Protein AF-A0A8X8B718-F1 (afdb_monomer_lite)

Foldseek 3Di:
DPVVVVLVVLLVVLLVVLVVVQVVCCVPVVDHDDSVNSSVVSNVVSVVVVVVVVVVVVCVVVVVVCVPPDPPVPPPCPVVVVPPDPPPPDPPPDPDD

Structure (mmCIF, N/CA/C/O backbone):
data_AF-A0A8X8B718-F1
#
_entry.id   AF-A0A8X8B718-F1
#
loop_
_atom_site.group_PDB
_atom_site.id
_atom_site.type_symbol
_atom_site.label_atom_id
_atom_site.label_alt_id
_atom_site.label_comp_id
_atom_site.label_asym_id
_atom_site.label_entity_id
_atom_site.label_seq_id
_atom_site.pdbx_PDB_ins_code
_atom_site.Cartn_x
_atom_site.Cartn_y
_atom_site.Cartn_z
_atom_site.occupancy
_atom_site.B_iso_or_equiv
_atom_site.auth_seq_id
_atom_site.auth_comp_id
_atom_site.auth_asym_id
_atom_site.auth_atom_id
_atom_site.pdbx_PDB_model_num
ATOM 1 N N . MET A 1 1 ? -5.944 5.083 -22.774 1.00 52.72 1 MET A N 1
ATOM 2 C CA . MET A 1 1 ? -6.541 4.881 -21.431 1.00 52.72 1 MET A CA 1
ATOM 3 C C . MET A 1 1 ? -6.173 3.528 -20.791 1.00 52.72 1 MET A C 1
ATOM 5 O O . MET A 1 1 ? -6.874 3.096 -19.892 1.00 52.72 1 MET A O 1
ATOM 9 N N . ILE A 1 2 ? -5.072 2.868 -21.181 1.00 57.78 2 ILE A N 1
ATOM 10 C CA . ILE A 1 2 ? -4.740 1.514 -20.681 1.00 57.78 2 ILE A CA 1
ATOM 11 C C . ILE A 1 2 ? -3.990 1.562 -19.333 1.00 57.78 2 ILE A C 1
ATOM 13 O O . ILE A 1 2 ? -4.351 0.844 -18.413 1.00 57.78 2 ILE A O 1
ATOM 17 N N . GLY A 1 3 ? -3.074 2.517 -19.128 1.00 62.44 3 GLY A N 1
ATOM 18 C CA . GLY A 1 3 ? -2.261 2.561 -17.901 1.00 62.44 3 GLY A CA 1
ATOM 19 C C . GLY A 1 3 ? -2.984 2.957 -16.602 1.00 62.44 3 GLY A C 1
ATOM 20 O O . GLY A 1 3 ? -2.445 2.745 -15.523 1.00 62.44 3 GLY A O 1
ATOM 21 N N . ALA A 1 4 ? -4.188 3.536 -16.647 1.00 65.12 4 ALA A N 1
ATOM 22 C CA . ALA A 1 4 ? -4.898 3.929 -15.420 1.00 65.12 4 ALA A CA 1
ATOM 23 C C . ALA A 1 4 ? -5.454 2.716 -14.651 1.00 65.12 4 ALA A C 1
ATOM 25 O O . ALA A 1 4 ? -5.488 2.725 -13.421 1.00 65.12 4 ALA A O 1
ATOM 26 N N . VAL A 1 5 ? -5.856 1.668 -15.375 1.00 73.19 5 VAL A N 1
ATOM 27 C CA . VAL A 1 5 ? -6.482 0.470 -14.802 1.00 73.19 5 VAL A CA 1
ATOM 28 C C . VAL A 1 5 ? -5.433 -0.404 -14.116 1.00 73.19 5 VAL A C 1
ATOM 30 O O . VAL A 1 5 ? -5.642 -0.840 -12.988 1.00 73.19 5 VAL A O 1
ATOM 33 N N . ASP A 1 6 ? -4.257 -0.549 -14.730 1.00 76.31 6 ASP A N 1
ATOM 34 C CA . ASP A 1 6 ? -3.137 -1.323 -14.179 1.00 76.31 6 ASP A CA 1
ATOM 35 C C . ASP A 1 6 ? -2.651 -0.756 -12.836 1.00 76.31 6 ASP A C 1
ATOM 37 O O . ASP A 1 6 ? -2.392 -1.494 -11.887 1.00 76.31 6 ASP A O 1
ATOM 41 N N . ASN A 1 7 ? -2.621 0.574 -12.716 1.00 79.44 7 ASN A N 1
ATOM 42 C CA . ASN A 1 7 ? -2.265 1.264 -11.475 1.00 79.44 7 ASN A CA 1
ATOM 43 C C . ASN A 1 7 ? -3.290 1.045 -10.347 1.00 79.44 7 ASN A C 1
ATOM 45 O O . ASN A 1 7 ? -2.934 1.072 -9.170 1.00 79.44 7 ASN A O 1
ATOM 49 N N . ILE A 1 8 ? -4.569 0.862 -10.681 1.00 82.62 8 ILE A N 1
ATOM 50 C CA . ILE A 1 8 ? -5.612 0.541 -9.697 1.00 82.62 8 ILE A CA 1
ATOM 51 C C . ILE A 1 8 ? -5.492 -0.920 -9.266 1.00 82.62 8 ILE A C 1
ATOM 53 O O . ILE A 1 8 ? -5.558 -1.212 -8.071 1.00 82.62 8 ILE A O 1
ATOM 57 N N . LEU A 1 9 ? -5.260 -1.826 -10.217 1.00 87.56 9 LEU A N 1
ATOM 58 C CA . LEU A 1 9 ? -5.074 -3.248 -9.935 1.00 87.56 9 LEU A CA 1
ATOM 59 C C . LEU A 1 9 ? -3.848 -3.494 -9.046 1.00 87.56 9 LEU A C 1
ATOM 61 O O . LEU A 1 9 ? -3.939 -4.277 -8.104 1.00 87.56 9 LEU A O 1
ATOM 65 N N . ALA A 1 10 ? -2.747 -2.770 -9.266 1.00 86.88 10 ALA A N 1
ATOM 66 C CA . ALA A 1 10 ? -1.555 -2.844 -8.419 1.00 86.88 10 ALA A CA 1
ATOM 67 C C . ALA A 1 10 ? -1.813 -2.388 -6.969 1.00 86.88 10 ALA A C 1
ATOM 69 O O . ALA A 1 10 ? -1.235 -2.936 -6.032 1.00 86.88 10 ALA A O 1
ATOM 70 N N . ARG A 1 11 ? -2.714 -1.417 -6.763 1.00 89.88 11 ARG A N 1
ATOM 71 C CA . ARG A 1 11 ? -3.048 -0.865 -5.436 1.00 89.88 11 ARG A CA 1
ATOM 72 C C . ARG A 1 11 ? -4.113 -1.652 -4.689 1.00 89.88 11 ARG A C 1
ATOM 74 O O . ARG A 1 11 ? -4.170 -1.581 -3.463 1.00 89.88 11 ARG A O 1
ATOM 81 N N . PHE A 1 12 ? -4.952 -2.402 -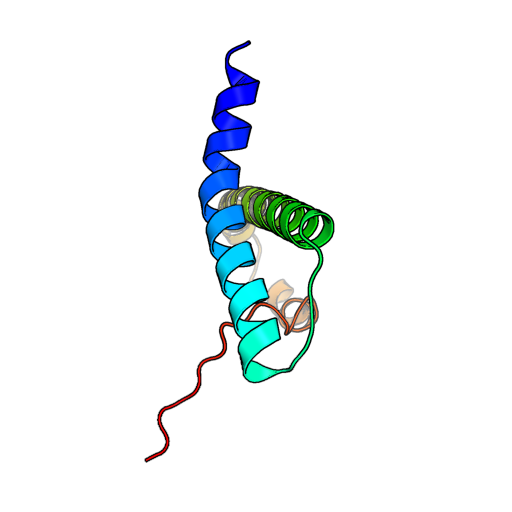5.397 1.00 90.44 12 PHE A N 1
ATOM 82 C CA . PHE A 1 12 ? -6.069 -3.130 -4.800 1.00 90.44 12 PHE A CA 1
ATOM 83 C C . PHE A 1 12 ? -5.654 -4.050 -3.629 1.00 90.44 12 PHE A C 1
ATOM 85 O O . PHE A 1 12 ? -6.273 -3.944 -2.565 1.00 90.44 12 PHE A O 1
ATOM 92 N N . PRO A 1 13 ? -4.582 -4.868 -3.726 1.00 92.31 13 PRO A N 1
ATOM 93 C CA . PRO A 1 13 ? -4.130 -5.694 -2.604 1.00 92.31 13 PRO A CA 1
ATOM 94 C C . PRO A 1 13 ? -3.740 -4.871 -1.368 1.00 92.31 13 PRO A C 1
ATOM 96 O O . PRO A 1 13 ? -4.086 -5.230 -0.241 1.00 92.31 13 PRO A O 1
ATOM 99 N N . TRP A 1 14 ? -3.075 -3.730 -1.572 1.00 91.81 14 TRP A N 1
ATOM 100 C CA . TRP A 1 14 ? -2.671 -2.824 -0.496 1.00 91.81 14 TRP A CA 1
ATOM 101 C C . TRP A 1 14 ? -3.879 -2.197 0.195 1.00 91.81 14 TRP A C 1
ATOM 103 O O . TRP A 1 14 ? -3.919 -2.134 1.421 1.00 91.81 14 TRP A O 1
ATOM 113 N N . ILE A 1 15 ? -4.897 -1.791 -0.565 1.00 92.62 15 ILE A N 1
ATOM 114 C CA . ILE A 1 15 ? -6.134 -1.234 -0.007 1.00 92.62 15 ILE A CA 1
ATOM 115 C C . ILE A 1 15 ? -6.828 -2.272 0.884 1.00 92.62 15 ILE A C 1
ATOM 117 O O . ILE A 1 15 ? -7.155 -1.966 2.031 1.00 92.62 15 ILE A O 1
ATOM 121 N N . VAL A 1 16 ? -6.993 -3.511 0.408 1.00 93.19 16 VAL A N 1
ATOM 122 C CA . VAL A 1 16 ? -7.603 -4.601 1.192 1.00 93.19 16 VAL A CA 1
ATOM 123 C C . VAL A 1 16 ? -6.812 -4.866 2.477 1.00 93.19 16 VAL A C 1
ATOM 125 O O . VAL A 1 16 ? -7.390 -4.960 3.563 1.00 93.19 16 VAL A O 1
ATOM 128 N N . TRP A 1 17 ? -5.482 -4.917 2.379 1.00 92.00 17 TRP A N 1
ATOM 129 C CA . TRP A 1 17 ? -4.597 -5.106 3.526 1.00 92.00 17 TRP A CA 1
ATOM 130 C C . TRP A 1 17 ? -4.723 -3.982 4.563 1.00 92.00 17 TRP A C 1
ATOM 132 O O . TRP A 1 17 ? -4.822 -4.236 5.765 1.00 92.00 17 TRP A O 1
ATOM 142 N N . PHE A 1 18 ? -4.748 -2.723 4.122 1.00 93.19 18 PHE A N 1
ATOM 143 C CA . PHE A 1 18 ? -4.861 -1.580 5.026 1.00 93.19 18 PHE A CA 1
ATOM 144 C C . PHE A 1 18 ? -6.261 -1.429 5.632 1.00 93.19 18 PHE A C 1
ATOM 146 O O . PHE A 1 18 ? -6.352 -1.033 6.792 1.00 93.19 18 PHE A O 1
ATOM 153 N N . ILE A 1 19 ? -7.329 -1.834 4.936 1.00 93.25 19 ILE A N 1
ATOM 154 C CA . ILE A 1 19 ? -8.672 -1.949 5.530 1.00 93.25 19 ILE A CA 1
ATOM 155 C C . ILE A 1 19 ? -8.662 -2.971 6.670 1.00 93.25 19 ILE A C 1
ATOM 157 O O . ILE A 1 19 ? -9.174 -2.696 7.758 1.00 93.25 19 ILE A O 1
ATOM 161 N N . TRP A 1 20 ? -8.046 -4.137 6.454 1.00 95.06 20 TRP A N 1
ATOM 162 C CA . TRP A 1 20 ? -7.922 -5.158 7.494 1.00 95.06 20 TRP A CA 1
ATOM 163 C C . TRP A 1 20 ? -7.133 -4.645 8.709 1.00 95.06 20 TRP A C 1
ATOM 165 O O . TRP A 1 20 ? -7.585 -4.811 9.844 1.00 95.06 20 TRP A O 1
ATOM 175 N N . LYS A 1 21 ? -6.013 -3.940 8.488 1.00 91.19 21 LYS A N 1
ATOM 176 C CA . LYS A 1 21 ? -5.241 -3.298 9.567 1.00 91.19 21 LYS A CA 1
ATOM 177 C C . LYS A 1 21 ? -6.061 -2.250 10.319 1.00 91.19 21 LYS A C 1
ATOM 179 O O . LYS A 1 21 ? -6.085 -2.284 11.542 1.00 91.19 21 LYS A O 1
ATOM 184 N N . ALA A 1 22 ? -6.770 -1.369 9.612 1.00 93.25 22 ALA A N 1
ATOM 185 C CA . ALA A 1 22 ? -7.610 -0.340 10.225 1.00 93.25 22 ALA A CA 1
ATOM 186 C C . ALA A 1 22 ? -8.741 -0.937 11.074 1.00 93.25 22 ALA A C 1
ATOM 188 O O . ALA A 1 22 ? -9.034 -0.442 12.162 1.00 93.25 22 ALA A O 1
ATOM 189 N N . ARG A 1 23 ? -9.341 -2.040 10.612 1.00 92.62 23 ARG A N 1
ATOM 190 C CA . ARG A 1 23 ? -10.331 -2.790 11.389 1.00 92.62 23 ARG A CA 1
ATOM 191 C C . ARG A 1 23 ? -9.716 -3.358 12.665 1.00 92.62 23 ARG A C 1
ATOM 193 O O . ARG A 1 23 ? -10.293 -3.192 13.733 1.00 92.62 23 ARG A O 1
ATOM 200 N N . ASN A 1 24 ? -8.559 -4.007 12.564 1.00 93.06 24 ASN A N 1
ATOM 201 C CA . ASN A 1 24 ? -7.901 -4.603 13.723 1.00 93.06 24 ASN A CA 1
ATOM 202 C C . ASN A 1 24 ? -7.458 -3.536 14.732 1.00 93.06 24 ASN A C 1
ATOM 204 O O . ASN A 1 24 ? -7.676 -3.701 15.925 1.00 93.06 24 ASN A O 1
ATOM 208 N N . GLU A 1 25 ? -6.919 -2.416 14.261 1.00 92.50 25 GLU A N 1
ATOM 209 C CA . GLU A 1 25 ? -6.532 -1.282 15.103 1.00 92.50 25 GLU A CA 1
ATOM 210 C C . GLU A 1 25 ? -7.734 -0.728 15.888 1.00 92.50 25 GLU A C 1
ATOM 212 O 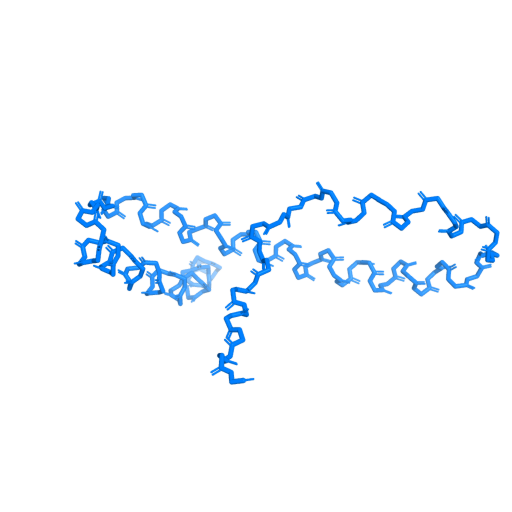O . GLU A 1 25 ? -7.638 -0.441 17.083 1.00 92.50 25 GLU A O 1
ATOM 217 N N . LYS A 1 26 ? -8.909 -0.678 15.249 1.00 90.00 26 LYS A N 1
ATOM 218 C CA . LYS A 1 26 ? -10.162 -0.304 15.910 1.00 90.00 26 LYS A CA 1
ATOM 219 C C . LYS A 1 26 ? -10.607 -1.338 16.947 1.00 90.00 26 LYS A C 1
ATOM 221 O O . LYS A 1 26 ? -11.085 -0.950 18.005 1.00 90.00 26 LYS A O 1
ATOM 226 N N . THR A 1 27 ? -10.480 -2.632 16.653 1.00 89.88 27 THR A N 1
ATOM 227 C CA . THR A 1 27 ? -10.932 -3.713 17.545 1.00 89.88 27 THR A CA 1
ATOM 228 C C . THR A 1 27 ? -10.020 -3.910 18.754 1.00 89.88 27 THR A C 1
ATOM 230 O O . THR A 1 27 ? -10.521 -4.156 19.845 1.00 89.88 27 THR A O 1
ATOM 233 N N . PHE A 1 28 ? -8.701 -3.813 18.575 1.00 89.38 28 PHE A N 1
ATOM 234 C CA . PHE A 1 28 ? -7.727 -4.134 19.623 1.00 89.38 28 PHE A CA 1
ATOM 235 C C . PHE A 1 28 ? -7.205 -2.905 20.368 1.00 89.38 28 PHE A C 1
ATOM 237 O O . PHE A 1 28 ? -6.926 -3.003 21.559 1.00 89.38 28 PHE A O 1
ATOM 244 N N . ASN A 1 29 ? -7.108 -1.755 19.696 1.00 91.31 29 ASN A N 1
ATOM 245 C CA . ASN A 1 29 ? -6.511 -0.540 20.260 1.00 91.31 29 ASN A CA 1
ATOM 246 C C . ASN A 1 29 ? -7.518 0.616 20.380 1.00 91.31 29 ASN A C 1
ATOM 248 O O . ASN A 1 29 ? -7.127 1.736 20.706 1.00 91.31 29 ASN A O 1
ATOM 252 N N . SER A 1 30 ? -8.804 0.373 20.084 1.00 91.94 30 SER A N 1
ATOM 253 C CA . SER A 1 30 ? -9.878 1.383 20.080 1.00 91.94 30 SER A CA 1
ATOM 254 C C . SER A 1 30 ? -9.561 2.624 19.235 1.00 91.94 30 SER A C 1
ATOM 256 O O . SER A 1 30 ? -10.156 3.686 19.420 1.00 91.94 30 SER A O 1
ATOM 258 N N . LYS A 1 31 ? -8.624 2.507 18.288 1.00 91.06 31 LYS A N 1
ATOM 259 C CA . LYS A 1 31 ? -8.155 3.612 17.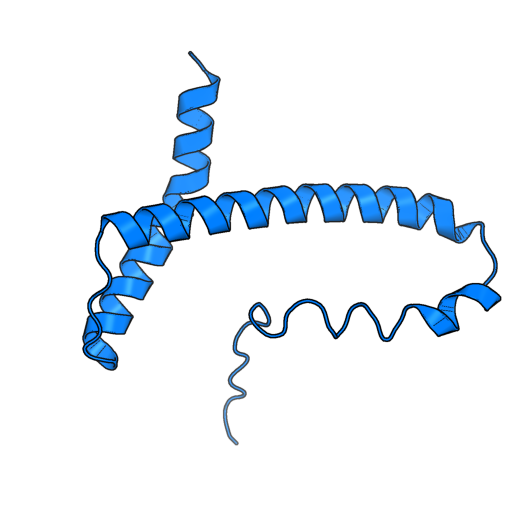458 1.00 91.06 31 LYS A CA 1
ATOM 260 C C . LYS A 1 31 ? -8.835 3.549 16.100 1.00 91.06 31 LYS A C 1
ATOM 262 O O . LYS A 1 31 ? -8.704 2.584 15.351 1.00 91.06 31 LYS A O 1
ATOM 267 N N . GLN A 1 32 ? -9.563 4.609 15.773 1.00 92.81 32 GLN A N 1
ATOM 268 C CA . GLN A 1 32 ? -10.244 4.731 14.494 1.00 92.81 32 GLN A CA 1
ATOM 269 C C . GLN A 1 32 ? -9.322 5.388 13.468 1.00 92.81 32 GLN A C 1
ATOM 271 O O . GLN A 1 32 ? -8.900 6.528 13.637 1.00 92.81 32 GLN A O 1
ATOM 276 N N . ILE A 1 33 ? -9.036 4.664 12.389 1.00 92.69 33 ILE A N 1
ATOM 277 C CA . ILE A 1 33 ? -8.365 5.205 11.205 1.00 92.69 33 ILE A CA 1
ATOM 278 C C . ILE A 1 33 ? -9.451 5.584 10.199 1.00 92.69 33 ILE A C 1
ATOM 280 O O . ILE A 1 33 ? -10.370 4.796 9.953 1.00 92.69 33 ILE A O 1
ATOM 284 N N . LEU A 1 34 ? -9.380 6.794 9.640 1.00 93.69 34 LEU A N 1
ATOM 285 C CA . LEU A 1 34 ? -10.377 7.247 8.679 1.00 93.69 34 LEU A CA 1
ATOM 286 C C . LEU A 1 34 ? -10.170 6.548 7.321 1.00 93.69 34 LEU A C 1
ATOM 288 O O . LEU A 1 34 ? -9.038 6.224 6.942 1.00 93.69 34 LEU A O 1
ATOM 292 N N . PRO A 1 35 ? -11.244 6.315 6.547 1.00 92.94 35 PRO A N 1
ATOM 293 C CA . PRO A 1 35 ? -11.125 5.701 5.226 1.00 92.94 35 PRO A CA 1
ATOM 294 C C . PRO A 1 35 ? -10.176 6.443 4.262 1.00 92.94 35 PRO A C 1
ATOM 296 O O . PRO A 1 35 ? -9.377 5.765 3.615 1.00 92.94 35 PRO A O 1
AT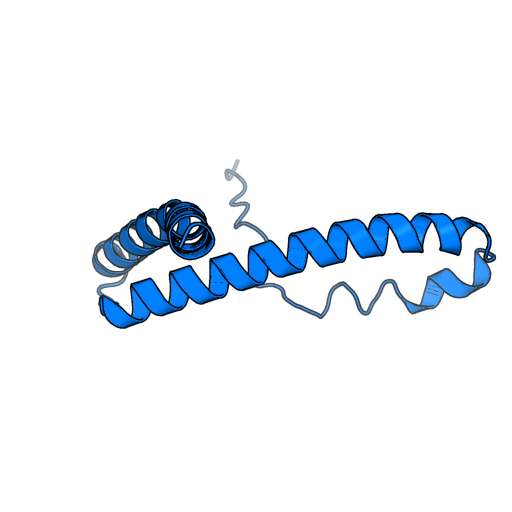OM 299 N N . PRO A 1 36 ? -10.170 7.794 4.187 1.00 94.75 36 PRO A N 1
ATOM 300 C CA . PRO A 1 36 ? -9.211 8.523 3.353 1.00 94.75 36 PRO A CA 1
ATOM 301 C C . PRO A 1 36 ? -7.757 8.257 3.751 1.00 94.75 36 PRO A C 1
ATOM 303 O O . PRO A 1 36 ? -6.916 8.032 2.881 1.00 94.75 36 PRO A O 1
ATOM 306 N N . ASP A 1 37 ? -7.472 8.197 5.055 1.00 93.50 37 ASP A N 1
ATOM 307 C CA . ASP A 1 37 ? -6.129 7.903 5.562 1.00 93.50 37 ASP A CA 1
ATOM 308 C C . ASP A 1 37 ? -5.707 6.483 5.181 1.00 93.50 37 ASP A C 1
ATOM 310 O O . ASP A 1 37 ? -4.574 6.254 4.771 1.00 93.50 37 ASP A O 1
ATOM 314 N N . THR A 1 38 ? -6.636 5.526 5.242 1.00 92.81 38 THR A N 1
ATOM 315 C CA . THR A 1 38 ? -6.392 4.127 4.856 1.00 92.81 38 THR A CA 1
ATOM 316 C C . THR A 1 38 ? -5.981 4.021 3.386 1.00 92.81 38 THR A C 1
ATOM 318 O O . THR A 1 38 ? -5.018 3.325 3.063 1.00 92.81 38 THR A O 1
ATOM 321 N N . VAL A 1 39 ? -6.671 4.742 2.495 1.00 92.94 39 VAL A N 1
ATOM 322 C CA . VAL A 1 39 ? -6.350 4.780 1.058 1.00 92.94 39 VAL A CA 1
ATOM 323 C C . VAL A 1 39 ? -5.014 5.481 0.808 1.00 92.94 39 VAL A C 1
ATOM 325 O O . VAL A 1 39 ? -4.199 4.995 0.019 1.00 92.94 39 VAL A O 1
ATOM 328 N N . LEU A 1 40 ? -4.748 6.586 1.507 1.00 93.75 40 LEU A N 1
ATOM 329 C CA . LEU A 1 40 ? -3.477 7.304 1.417 1.00 93.75 40 LEU A CA 1
ATOM 330 C C . LEU A 1 40 ? -2.300 6.427 1.864 1.00 93.75 40 LEU A C 1
ATOM 332 O O . LEU A 1 40 ? -1.269 6.384 1.193 1.00 93.75 40 LEU A O 1
ATOM 336 N N . HIS A 1 41 ? -2.460 5.697 2.969 1.00 91.81 41 HIS A N 1
ATOM 337 C CA . HIS A 1 41 ? -1.459 4.759 3.464 1.00 91.81 41 HIS A CA 1
ATOM 338 C C . HIS A 1 41 ? -1.214 3.608 2.488 1.00 91.81 41 HIS A C 1
ATOM 340 O O . HIS A 1 41 ? -0.060 3.299 2.204 1.00 91.81 41 HIS A O 1
ATOM 346 N N . ALA A 1 42 ? -2.273 3.017 1.932 1.00 92.12 42 ALA A N 1
ATOM 347 C CA . ALA A 1 42 ? -2.147 1.967 0.925 1.00 92.12 42 ALA A CA 1
ATOM 348 C C . ALA A 1 42 ? -1.403 2.450 -0.331 1.00 92.12 42 ALA A C 1
ATOM 350 O O . ALA A 1 42 ? -0.560 1.731 -0.857 1.00 92.12 42 ALA A O 1
ATOM 351 N N . THR A 1 43 ? -1.685 3.676 -0.781 1.00 91.31 43 THR A N 1
ATOM 352 C CA . THR A 1 43 ? -1.067 4.260 -1.981 1.00 91.31 43 THR A CA 1
ATOM 353 C C . THR A 1 43 ? 0.424 4.509 -1.776 1.00 91.31 43 THR A C 1
ATOM 355 O O . THR A 1 43 ? 1.234 4.100 -2.601 1.00 91.31 43 THR A O 1
ATOM 358 N N . ARG A 1 44 ? 0.799 5.121 -0.646 1.00 91.88 44 ARG A N 1
ATOM 359 C CA . ARG A 1 44 ? 2.209 5.368 -0.307 1.00 91.88 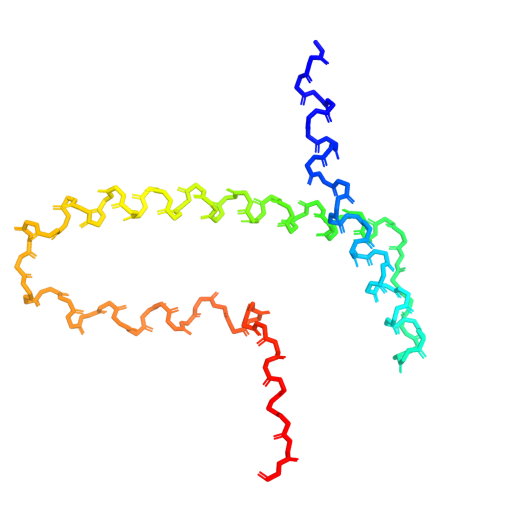44 ARG A CA 1
ATOM 360 C C . ARG A 1 44 ? 3.003 4.075 -0.184 1.00 91.88 44 ARG A C 1
ATOM 362 O O . ARG A 1 44 ? 4.145 4.017 -0.618 1.00 91.88 44 ARG A O 1
ATOM 369 N N . GLU A 1 45 ? 2.407 3.050 0.416 1.00 91.31 45 GLU A N 1
ATOM 370 C CA . GLU A 1 45 ? 3.093 1.776 0.609 1.00 91.31 45 GLU A CA 1
ATOM 371 C C . GLU A 1 45 ? 3.299 1.030 -0.715 1.00 91.31 45 GLU A C 1
ATOM 373 O O . GLU A 1 45 ? 4.379 0.496 -0.949 1.00 91.31 45 GLU A O 1
ATOM 378 N N . GLU A 1 46 ? 2.309 1.056 -1.612 1.00 92.56 46 GLU A N 1
ATOM 379 C CA . GLU A 1 46 ? 2.453 0.512 -2.967 1.00 92.56 46 GLU A CA 1
ATOM 380 C C . GLU A 1 46 ? 3.574 1.216 -3.738 1.00 92.56 46 GLU A C 1
ATOM 382 O O . GLU A 1 46 ? 4.432 0.556 -4.324 1.00 92.56 46 GLU A O 1
ATOM 387 N N . GLU A 1 47 ? 3.613 2.548 -3.687 1.00 89.44 47 GLU A N 1
ATOM 388 C CA . GLU A 1 47 ? 4.654 3.344 -4.340 1.00 89.44 47 GLU A CA 1
ATOM 389 C C . GLU A 1 47 ? 6.041 3.043 -3.770 1.00 89.44 47 GLU A C 1
ATOM 391 O O . GLU A 1 47 ? 6.982 2.809 -4.532 1.00 89.44 47 GLU A O 1
ATOM 396 N N . ASN A 1 48 ? 6.162 2.991 -2.442 1.00 90.81 48 ASN A N 1
ATOM 397 C CA . ASN A 1 48 ? 7.406 2.646 -1.762 1.00 90.81 48 ASN A CA 1
ATOM 398 C C . ASN A 1 48 ? 7.878 1.243 -2.145 1.00 90.81 48 ASN A C 1
ATOM 400 O O . ASN A 1 48 ? 9.055 1.051 -2.453 1.00 90.81 48 ASN A O 1
ATOM 404 N N . TRP A 1 49 ? 6.964 0.272 -2.168 1.00 89.38 49 TRP A N 1
ATOM 405 C CA . TRP A 1 49 ? 7.273 -1.090 -2.576 1.00 89.38 49 TRP A CA 1
ATOM 406 C C . TRP A 1 49 ? 7.751 -1.138 -4.027 1.00 89.38 49 TRP A C 1
ATOM 408 O O . TRP A 1 49 ? 8.800 -1.714 -4.310 1.00 89.38 49 TRP A O 1
ATOM 418 N N . ARG A 1 50 ? 7.052 -0.463 -4.945 1.00 86.69 50 ARG A N 1
ATOM 419 C CA . ARG A 1 50 ? 7.435 -0.398 -6.360 1.00 86.69 50 ARG A CA 1
ATOM 420 C C . ARG A 1 50 ? 8.815 0.232 -6.551 1.00 86.69 50 ARG A C 1
ATOM 422 O O . ARG A 1 50 ? 9.617 -0.272 -7.333 1.00 86.69 50 ARG A O 1
ATOM 429 N N . VAL A 1 51 ? 9.110 1.316 -5.833 1.00 88.81 51 VAL A N 1
ATOM 430 C CA . VAL A 1 51 ? 10.434 1.954 -5.854 1.00 88.81 51 VAL A CA 1
ATOM 431 C C . VAL A 1 51 ? 11.502 1.004 -5.311 1.00 88.81 51 VAL A C 1
ATOM 433 O O . VAL A 1 51 ? 12.565 0.889 -5.918 1.00 88.81 51 VAL A O 1
ATOM 436 N N . ALA A 1 52 ? 11.221 0.278 -4.227 1.00 85.81 52 ALA A N 1
ATOM 437 C CA . ALA A 1 52 ? 12.147 -0.704 -3.670 1.00 85.81 52 ALA A CA 1
ATOM 438 C C . ALA A 1 52 ? 12.483 -1.818 -4.674 1.00 85.81 52 ALA A C 1
ATOM 440 O O . ALA A 1 52 ? 13.654 -2.163 -4.804 1.00 85.81 52 ALA A O 1
ATOM 441 N N . GLN A 1 53 ? 11.501 -2.305 -5.443 1.00 86.44 53 GLN A N 1
ATOM 442 C CA . GLN A 1 53 ? 11.737 -3.289 -6.509 1.00 86.44 53 GLN A CA 1
ATOM 443 C C . GLN A 1 53 ? 12.695 -2.752 -7.587 1.00 86.44 53 GLN A C 1
ATOM 445 O O . GLN A 1 53 ? 13.606 -3.452 -8.024 1.00 86.44 53 GLN A O 1
ATOM 450 N N . VAL A 1 54 ? 12.544 -1.485 -7.992 1.00 87.94 54 VAL A N 1
ATOM 451 C CA . VAL A 1 54 ? 13.447 -0.854 -8.974 1.00 87.94 54 VAL A CA 1
ATOM 452 C C . VAL A 1 54 ? 14.850 -0.672 -8.399 1.00 87.94 54 VAL A C 1
ATOM 454 O O . VAL A 1 54 ? 15.835 -0.966 -9.074 1.00 87.94 54 VAL A O 1
ATOM 457 N N . ILE A 1 55 ? 14.955 -0.205 -7.153 1.00 82.56 55 ILE A N 1
ATOM 458 C CA . ILE A 1 55 ? 16.242 -0.026 -6.474 1.00 82.56 55 ILE A CA 1
ATOM 459 C C . ILE A 1 55 ? 16.958 -1.368 -6.322 1.00 82.56 55 ILE A C 1
ATOM 461 O O . ILE A 1 55 ? 18.159 -1.426 -6.551 1.00 82.56 55 ILE A O 1
ATOM 465 N N . GLU A 1 56 ? 16.253 -2.445 -5.981 1.00 79.44 56 GLU A N 1
ATOM 466 C CA . GLU A 1 56 ? 16.831 -3.786 -5.880 1.00 79.44 56 GLU A CA 1
ATOM 467 C C . GLU A 1 56 ? 17.416 -4.249 -7.217 1.00 79.44 56 GLU A C 1
ATOM 469 O O . GLU A 1 56 ? 18.570 -4.677 -7.267 1.00 79.44 56 GLU A O 1
ATOM 474 N N . VAL A 1 57 ? 16.673 -4.076 -8.315 1.00 82.88 57 VAL A N 1
ATOM 475 C CA . VAL A 1 57 ? 17.159 -4.391 -9.664 1.00 82.88 57 VAL A CA 1
ATOM 476 C C . VAL A 1 57 ? 18.386 -3.548 -10.005 1.00 82.88 57 VAL A C 1
ATOM 478 O O . VAL A 1 57 ? 19.413 -4.102 -10.399 1.00 82.88 57 VAL A O 1
ATOM 481 N N . LEU A 1 58 ? 18.340 -2.234 -9.777 1.00 79.81 58 LEU A N 1
ATOM 482 C CA . LEU A 1 58 ? 19.480 -1.353 -10.024 1.00 79.81 58 LEU A CA 1
ATOM 483 C C . LEU A 1 58 ? 20.690 -1.773 -9.188 1.00 79.81 58 LEU A C 1
ATOM 485 O O . LEU A 1 58 ? 21.771 -1.973 -9.732 1.00 79.81 58 LEU A O 1
ATOM 489 N N . LEU A 1 59 ? 20.531 -1.968 -7.883 1.00 77.50 59 LEU A N 1
ATOM 490 C CA . LEU A 1 59 ? 21.616 -2.406 -7.011 1.00 77.50 59 LEU A CA 1
ATOM 491 C C . LEU A 1 59 ? 22.139 -3.784 -7.399 1.00 77.50 59 LEU A C 1
ATOM 493 O O . LEU A 1 59 ? 23.333 -4.005 -7.258 1.00 77.50 59 LEU A O 1
ATOM 497 N N . SER A 1 60 ? 21.311 -4.698 -7.903 1.00 73.81 60 SER A N 1
ATOM 498 C CA . SER A 1 60 ? 21.786 -5.986 -8.416 1.00 73.81 60 SER A CA 1
ATOM 499 C C . SER A 1 60 ? 22.674 -5.800 -9.653 1.00 73.81 60 SER A C 1
ATOM 501 O O . SER A 1 60 ? 23.760 -6.377 -9.716 1.00 73.81 60 SER A O 1
ATOM 503 N N . THR A 1 61 ? 22.290 -4.906 -10.571 1.00 70.12 61 THR A N 1
ATOM 504 C CA . THR A 1 61 ? 23.092 -4.563 -11.754 1.00 70.12 61 THR A CA 1
ATOM 505 C C . THR A 1 61 ? 24.384 -3.823 -11.389 1.00 70.12 61 THR A C 1
ATOM 507 O O . THR A 1 61 ? 25.463 -4.242 -11.796 1.00 70.12 61 THR A O 1
ATOM 510 N N . TRP A 1 62 ? 24.328 -2.814 -10.512 1.00 63.91 62 TRP A N 1
ATOM 511 C CA . TRP A 1 62 ? 25.506 -2.080 -10.034 1.00 63.91 62 TRP A CA 1
ATOM 512 C C . TRP A 1 62 ? 26.413 -2.924 -9.127 1.00 63.91 62 TRP A C 1
ATOM 514 O O . TRP A 1 62 ? 27.633 -2.753 -9.136 1.00 63.91 62 TRP A O 1
ATOM 524 N N . ARG A 1 63 ? 25.854 -3.865 -8.352 1.00 55.12 63 ARG A N 1
ATOM 525 C CA . ARG A 1 63 ? 26.629 -4.819 -7.545 1.00 55.12 63 ARG A CA 1
ATOM 526 C C . ARG A 1 63 ? 27.487 -5.695 -8.448 1.00 55.12 63 ARG A C 1
ATOM 528 O O . ARG A 1 63 ? 28.644 -5.916 -8.097 1.00 55.12 63 ARG A O 1
ATOM 535 N N . MET A 1 64 ? 26.974 -6.127 -9.603 1.00 50.66 64 MET A N 1
ATOM 536 C CA . MET A 1 64 ? 27.770 -6.866 -10.590 1.00 50.66 64 MET A CA 1
ATOM 537 C C . MET A 1 64 ? 28.928 -6.019 -11.146 1.00 50.66 64 MET A C 1
ATOM 539 O O . MET A 1 64 ? 30.044 -6.525 -11.238 1.00 50.66 64 MET A O 1
ATOM 543 N N . GLU A 1 65 ? 28.722 -4.720 -11.384 1.00 50.75 65 GLU A N 1
ATOM 544 C CA . GLU A 1 65 ? 29.790 -3.780 -11.775 1.00 50.75 65 GLU A CA 1
ATOM 545 C C . GLU A 1 65 ? 30.857 -3.597 -10.664 1.00 50.75 65 GLU A C 1
ATOM 547 O O . GLU A 1 65 ? 32.057 -3.509 -10.932 1.00 50.75 65 GLU A O 1
ATOM 552 N N . SER A 1 66 ? 30.435 -3.584 -9.391 1.00 46.56 66 SER A N 1
ATOM 553 C CA . SER A 1 66 ? 31.308 -3.356 -8.226 1.00 46.56 66 SER A CA 1
ATOM 554 C C . SER A 1 66 ? 32.163 -4.556 -7.797 1.00 46.56 66 SER A C 1
ATOM 556 O O . SER A 1 66 ? 33.144 -4.359 -7.083 1.00 46.56 66 SER A O 1
ATOM 558 N N . ILE A 1 67 ? 31.873 -5.781 -8.259 1.00 48.97 67 ILE A N 1
ATOM 559 C CA . ILE A 1 67 ? 32.734 -6.961 -8.013 1.00 48.97 67 ILE A CA 1
ATOM 560 C C . ILE A 1 67 ? 34.113 -6.800 -8.692 1.00 48.97 67 ILE A C 1
ATOM 562 O O . ILE A 1 67 ? 35.074 -7.473 -8.324 1.00 48.97 67 ILE A O 1
ATOM 566 N N . ARG A 1 68 ? 34.267 -5.842 -9.620 1.00 45.66 68 ARG A N 1
ATOM 567 C CA . ARG A 1 68 ? 35.567 -5.459 -10.195 1.00 45.66 68 ARG A CA 1
ATOM 568 C C . ARG A 1 68 ? 36.427 -4.582 -9.265 1.00 45.66 68 ARG A C 1
ATOM 570 O O . ARG A 1 68 ? 37.606 -4.393 -9.554 1.00 45.66 68 ARG A O 1
ATOM 577 N N . MET A 1 69 ? 35.889 -4.039 -8.168 1.00 44.28 69 MET A N 1
ATOM 578 C CA . MET A 1 69 ? 36.607 -3.105 -7.288 1.00 44.28 69 MET A CA 1
ATOM 579 C C . MET A 1 69 ? 36.955 -3.732 -5.927 1.00 44.28 69 MET A C 1
ATOM 581 O O . MET A 1 69 ? 36.128 -4.347 -5.261 1.00 44.28 69 MET A O 1
ATOM 585 N N . SER A 1 70 ? 38.229 -3.583 -5.553 1.00 43.09 70 SER A N 1
ATOM 586 C CA . SER A 1 70 ? 38.948 -4.323 -4.507 1.00 43.09 70 SER A CA 1
ATOM 587 C C . SER A 1 70 ? 38.291 -4.326 -3.104 1.00 43.09 70 SER A C 1
ATOM 589 O O . SER A 1 70 ? 37.741 -3.305 -2.678 1.00 43.09 70 SER A O 1
ATOM 591 N N . PRO A 1 71 ? 38.435 -5.429 -2.330 1.00 41.50 71 PRO A N 1
ATOM 592 C CA . PRO A 1 71 ? 37.888 -5.610 -0.975 1.00 41.50 71 PRO A CA 1
ATOM 593 C C . PRO A 1 71 ? 38.210 -4.529 0.073 1.00 41.50 71 PRO A C 1
ATOM 595 O O . PRO A 1 71 ? 37.551 -4.471 1.110 1.00 41.50 71 PRO A O 1
ATOM 598 N N . SER A 1 72 ? 39.191 -3.651 -0.153 1.00 45.59 72 SER A N 1
ATOM 599 C CA . SER A 1 72 ? 39.617 -2.637 0.825 1.00 45.59 72 SER A CA 1
ATOM 600 C C . SER A 1 72 ? 38.604 -1.506 1.067 1.00 45.59 72 SER A C 1
ATOM 602 O O . SER A 1 72 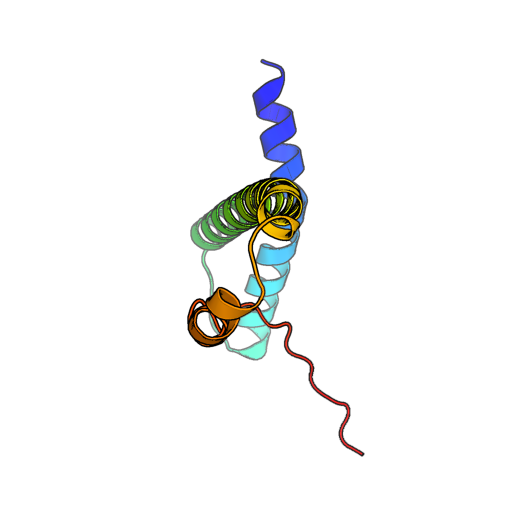? 38.726 -0.779 2.054 1.00 45.59 72 SER A O 1
ATOM 604 N N . VAL A 1 73 ? 37.575 -1.364 0.223 1.00 51.38 73 VAL A N 1
ATOM 605 C CA . VAL A 1 73 ? 36.553 -0.302 0.340 1.00 51.38 73 VAL A CA 1
ATOM 606 C C . VAL A 1 73 ? 35.339 -0.731 1.192 1.00 51.38 73 VAL A C 1
ATOM 608 O O . VAL A 1 73 ? 34.620 0.116 1.727 1.00 51.38 73 VAL A O 1
ATOM 611 N N . TRP A 1 74 ? 35.134 -2.037 1.410 1.00 40.47 74 TRP A N 1
ATOM 612 C CA . TRP A 1 74 ? 33.923 -2.586 2.047 1.00 40.47 74 TRP A CA 1
ATOM 613 C C . TRP A 1 74 ? 33.769 -2.282 3.547 1.00 40.47 74 TRP A C 1
ATOM 615 O O . TRP A 1 74 ? 32.645 -2.208 4.047 1.00 40.47 74 TRP A O 1
ATOM 625 N N . ASN A 1 75 ? 34.861 -2.016 4.271 1.00 40.41 75 ASN A N 1
ATOM 626 C CA . ASN A 1 75 ? 34.819 -1.814 5.728 1.00 40.41 75 ASN A CA 1
ATOM 627 C C . ASN A 1 75 ? 34.122 -0.520 6.191 1.00 40.41 75 ASN A C 1
ATOM 629 O O . ASN A 1 75 ? 33.977 -0.306 7.392 1.00 40.41 75 ASN A O 1
ATOM 633 N N . ARG A 1 76 ? 33.666 0.344 5.273 1.00 44.09 76 ARG A N 1
ATOM 634 C CA . ARG A 1 76 ? 33.040 1.632 5.619 1.00 44.09 76 ARG A CA 1
ATOM 635 C C . ARG A 1 76 ? 31.519 1.693 5.405 1.00 44.09 76 ARG A C 1
ATOM 637 O O . ARG A 1 76 ? 30.892 2.611 5.922 1.00 44.09 76 ARG A O 1
ATOM 644 N N . PHE A 1 77 ? 30.911 0.728 4.708 1.00 38.25 77 PHE A N 1
ATOM 645 C CA . PHE A 1 77 ? 29.483 0.788 4.335 1.00 38.25 77 PHE A CA 1
ATOM 646 C C . PHE A 1 77 ? 28.536 -0.065 5.198 1.00 38.25 77 PHE A C 1
ATOM 648 O O . PHE A 1 77 ? 27.333 0.192 5.210 1.00 38.25 77 PHE A O 1
ATOM 655 N N . SER A 1 78 ? 29.057 -1.014 5.986 1.00 47.31 78 SER A N 1
ATOM 656 C CA . SER A 1 78 ? 28.240 -1.932 6.805 1.00 47.31 78 SER A CA 1
ATOM 657 C C . SER A 1 78 ? 27.381 -1.227 7.876 1.00 47.31 78 SER A C 1
ATOM 659 O O . SER A 1 78 ? 26.309 -1.704 8.239 1.00 47.31 78 SER A O 1
ATOM 661 N N . LEU A 1 79 ? 27.783 -0.037 8.341 1.00 41.53 79 LEU A N 1
ATOM 662 C CA . LEU A 1 79 ? 27.072 0.690 9.404 1.00 41.53 79 LEU A CA 1
ATOM 663 C C . LEU A 1 79 ? 25.955 1.627 8.908 1.00 41.53 79 LEU A C 1
ATOM 665 O O . LEU A 1 79 ? 25.121 2.049 9.709 1.00 41.53 79 LEU A O 1
ATOM 669 N N . LEU A 1 80 ? 25.897 1.948 7.611 1.00 42.12 80 LEU A N 1
ATOM 670 C CA . LEU A 1 80 ? 24.895 2.882 7.074 1.00 42.12 80 LEU A CA 1
ATOM 671 C C . LEU A 1 80 ? 23.590 2.192 6.649 1.00 42.12 80 LEU A C 1
ATOM 673 O O . LEU A 1 80 ? 22.528 2.805 6.750 1.00 42.12 80 LEU A O 1
ATOM 677 N N . CYS A 1 81 ? 23.631 0.907 6.279 1.00 40.94 81 CYS A N 1
ATOM 678 C CA . CYS A 1 81 ? 22.428 0.141 5.928 1.00 40.94 81 CYS A CA 1
ATOM 679 C C . CYS A 1 81 ? 21.576 -0.275 7.140 1.00 40.94 81 CYS A C 1
ATOM 681 O O . CYS A 1 81 ? 20.375 -0.469 6.990 1.00 40.94 81 CYS A O 1
ATOM 683 N N . MET A 1 82 ? 22.143 -0.362 8.350 1.00 37.22 82 MET A N 1
ATOM 684 C CA . MET A 1 82 ? 21.355 -0.665 9.559 1.00 37.22 82 MET A CA 1
ATOM 685 C C . MET A 1 82 ? 20.576 0.544 10.105 1.00 37.22 82 MET A C 1
ATOM 687 O O . MET A 1 82 ? 19.747 0.386 10.998 1.00 37.22 82 MET A O 1
ATOM 691 N N . ARG A 1 83 ? 20.823 1.760 9.597 1.00 42.12 83 ARG A N 1
ATOM 692 C CA . ARG A 1 83 ? 20.288 3.003 10.182 1.00 42.12 83 ARG A CA 1
ATOM 693 C C . ARG A 1 83 ? 19.125 3.635 9.414 1.00 42.12 83 ARG A C 1
ATOM 695 O O . ARG A 1 83 ? 18.631 4.667 9.856 1.00 42.12 83 ARG A O 1
ATOM 702 N N . SER A 1 84 ? 18.679 3.051 8.299 1.00 39.84 84 SER A N 1
ATOM 703 C CA . SER A 1 84 ? 17.712 3.710 7.402 1.00 39.84 84 SER A CA 1
ATOM 704 C C . SER A 1 84 ? 16.240 3.346 7.630 1.00 39.84 84 SER A C 1
ATOM 706 O O . SER A 1 84 ? 15.392 4.090 7.148 1.00 39.84 84 SER A O 1
ATOM 708 N N . SER A 1 85 ? 15.896 2.270 8.356 1.00 40.69 85 SER A N 1
ATOM 709 C CA . SER A 1 85 ? 14.538 2.069 8.916 1.00 40.69 85 SER A CA 1
ATOM 710 C C . SER A 1 85 ? 14.388 0.760 9.708 1.00 40.69 85 SER A C 1
ATOM 712 O O . SER A 1 85 ? 14.351 -0.311 9.108 1.00 40.69 85 SER A O 1
ATOM 714 N N . PRO A 1 86 ? 14.193 0.821 11.037 1.00 43.06 86 PRO A N 1
ATOM 715 C CA . PRO A 1 86 ? 13.783 -0.327 11.856 1.00 43.06 86 PRO A CA 1
ATOM 716 C C . PRO A 1 86 ? 12.303 -0.728 11.698 1.00 43.06 86 PRO A C 1
ATOM 718 O O . PRO A 1 86 ? 11.873 -1.715 12.283 1.00 43.06 86 PRO A O 1
ATOM 721 N N . SER A 1 87 ? 11.494 0.031 10.954 1.00 44.72 87 SER A N 1
ATOM 722 C CA . SER A 1 87 ? 10.030 -0.123 10.918 1.00 44.72 87 SER A CA 1
ATOM 723 C C . SER A 1 87 ? 9.502 -1.147 9.907 1.00 44.72 87 SER A C 1
ATOM 725 O O . SER A 1 87 ? 8.317 -1.465 9.950 1.00 44.72 87 SER A O 1
ATOM 727 N N . CYS A 1 88 ? 10.348 -1.677 9.018 1.00 43.62 88 CYS A N 1
ATOM 728 C CA . CYS A 1 88 ? 9.950 -2.669 8.006 1.00 43.62 88 CYS A CA 1
ATOM 729 C C . CYS A 1 88 ? 10.457 -4.090 8.280 1.00 43.62 88 CYS A C 1
ATOM 731 O O . CYS A 1 88 ? 10.189 -4.992 7.486 1.00 43.62 88 CYS A O 1
ATOM 733 N N . PHE A 1 89 ? 11.150 -4.335 9.397 1.00 39.41 89 PHE A N 1
ATOM 734 C CA . PHE A 1 89 ? 11.408 -5.711 9.802 1.00 39.41 89 PHE A CA 1
ATOM 735 C C . PHE A 1 89 ? 10.102 -6.278 10.352 1.00 39.41 89 PHE A C 1
ATOM 737 O O . PHE A 1 89 ? 9.672 -5.934 11.454 1.00 39.41 89 PHE A O 1
ATOM 744 N N . MET A 1 90 ? 9.448 -7.094 9.521 1.00 39.66 90 MET A N 1
ATOM 745 C CA . MET A 1 90 ? 8.438 -8.072 9.909 1.00 39.66 90 MET A CA 1
ATOM 746 C C . MET A 1 90 ? 8.626 -8.464 11.370 1.00 39.66 90 MET A C 1
ATOM 748 O O . MET A 1 90 ? 9.691 -8.933 11.772 1.00 39.66 90 MET A O 1
ATOM 752 N N . GLN A 1 91 ? 7.585 -8.236 12.158 1.00 41.88 91 GLN A N 1
ATOM 753 C CA . GLN A 1 91 ? 7.499 -8.627 13.548 1.00 41.88 91 GLN A CA 1
ATOM 754 C C . GLN A 1 91 ? 7.610 -10.154 13.642 1.00 41.88 91 GLN A C 1
ATOM 756 O O . GLN A 1 91 ? 6.609 -10.865 13.684 1.00 41.88 91 GLN A O 1
ATOM 761 N N . TRP A 1 92 ? 8.840 -10.665 13.665 1.00 34.88 92 TRP A N 1
ATOM 762 C CA . TRP A 1 92 ? 9.142 -12.030 14.057 1.00 34.88 92 TRP A CA 1
ATOM 763 C C . TRP A 1 92 ? 8.900 -12.113 15.562 1.00 34.88 92 TRP A C 1
ATOM 765 O O . TRP A 1 92 ? 9.800 -11.914 16.377 1.00 34.88 92 TRP A O 1
ATOM 775 N N . LYS A 1 93 ? 7.645 -12.340 15.962 1.00 37.88 93 LYS A N 1
ATOM 776 C CA . LYS A 1 93 ? 7.396 -12.901 17.285 1.00 37.88 93 LYS A CA 1
ATOM 777 C C . LYS A 1 93 ? 7.895 -14.339 17.237 1.00 37.88 93 LYS A C 1
ATOM 779 O O . LYS A 1 93 ? 7.225 -15.203 16.681 1.00 37.88 93 LYS A O 1
ATOM 784 N N . SER A 1 94 ? 9.072 -14.583 17.806 1.00 36.12 94 SER A N 1
ATOM 785 C CA . SER A 1 94 ? 9.477 -15.937 18.173 1.00 36.12 94 SER A CA 1
ATOM 786 C C . SER A 1 94 ? 8.366 -16.562 19.029 1.00 36.12 94 SER A C 1
ATOM 788 O O . SER A 1 94 ? 7.881 -15.889 19.947 1.00 36.12 94 SER A O 1
ATOM 790 N N . PRO A 1 95 ? 7.945 -17.813 18.776 1.00 36.53 95 PRO A N 1
ATOM 791 C CA . PRO A 1 95 ? 7.172 -18.553 19.756 1.00 36.53 95 PRO A CA 1
ATOM 792 C C . PRO A 1 95 ? 8.057 -18.719 20.988 1.00 36.53 95 PRO A C 1
ATOM 794 O O . PRO A 1 95 ? 9.179 -19.212 20.894 1.00 36.53 95 PRO A O 1
ATOM 797 N N . SER A 1 96 ? 7.573 -18.248 22.130 1.00 48.00 96 SER A N 1
ATOM 798 C CA . SER A 1 96 ? 8.180 -18.518 23.424 1.00 48.00 96 SER A CA 1
ATOM 799 C C . SER A 1 96 ? 8.089 -20.013 23.718 1.00 48.00 96 SER A C 1
ATOM 801 O O . SER A 1 96 ? 6.983 -20.538 23.874 1.00 48.00 96 SER A O 1
ATOM 803 N N . SER A 1 97 ? 9.231 -20.686 23.810 1.00 42.16 97 SER A N 1
ATOM 804 C CA . SER A 1 97 ? 9.437 -21.913 24.586 1.00 42.16 97 SER A CA 1
ATOM 805 C C . SER A 1 97 ? 10.899 -21.977 24.995 1.00 42.16 97 SER A C 1
ATOM 807 O O . SER A 1 97 ? 11.750 -21.794 24.097 1.00 42.16 97 SER A O 1
#

Sequence (97 aa):
MIGAVDNILARFPWIVWFIWKARNEKTFNSKQILPPDTVLHATREEENWRVAQVIEVLLSTWRMESIRMSPSVWNRFSLLCMRSSPSCFMQWKSPSS

Organism: Brassica carinata (NCBI:txid52824)

Radius of gyration: 19.21 Å; chains: 1; bounding box: 51×30×46 Å

Secondary structure (DSSP, 8-state):
--HHHHHHHHHHHHHHHHHHHHHHHHHHH-PPPPHHHHHHHHHHHHHHHHHHHHHHHHHHHHHHHHTTS-GGGGGGTTTTGGGS-GGGS--------

pLDDT: mean 70.79, std 22.41, range [34.88, 95.06]